Protein AF-A0A947ARX6-F1 (afdb_monomer_lite)

Secondary structure (DSSP, 8-state):
-HHHHHHHHHHHHHHHHHHHHHS-HHHHHHHHHHHHSTTHHHIIIIIIIIIIIHHHHHHHHTTTT-HHHHHHHHHHHHHHHHHHHHHHHHHHHHS-S-TTSTT--SS------HHHHHHHHHHHHHHHHHHHHHHHHHHHHHHTTS--

Structure (mmCIF, N/CA/C/O backbone):
data_AF-A0A947ARX6-F1
#
_entry.id   AF-A0A947ARX6-F1
#
loop_
_atom_site.group_PDB
_atom_site.id
_atom_site.type_symbol
_atom_site.label_atom_id
_atom_site.label_alt_id
_atom_site.label_comp_id
_atom_site.label_asym_id
_atom_site.label_entity_id
_atom_site.label_seq_id
_atom_site.pdbx_PDB_ins_code
_atom_site.Cartn_x
_atom_site.Cartn_y
_atom_site.Cartn_z
_atom_site.occupancy
_atom_site.B_iso_or_equiv
_atom_site.auth_seq_id
_atom_site.auth_comp_id
_atom_site.auth_asym_id
_atom_site.auth_atom_id
_atom_site.pdbx_PDB_model_num
ATOM 1 N N . VAL A 1 1 ? -16.602 9.794 7.714 1.00 76.62 1 VAL A N 1
ATOM 2 C CA . VAL A 1 1 ? -15.203 10.156 7.361 1.00 76.62 1 VAL A CA 1
ATOM 3 C C . VAL A 1 1 ? -14.520 9.082 6.516 1.00 76.62 1 VAL A C 1
ATOM 5 O O . VAL A 1 1 ? -14.056 9.406 5.435 1.00 76.62 1 VAL A O 1
ATOM 8 N N . MET A 1 2 ? -14.506 7.809 6.935 1.00 79.12 2 MET A N 1
ATOM 9 C CA . MET A 1 2 ? -13.808 6.726 6.213 1.00 79.12 2 MET A CA 1
ATOM 10 C C . MET A 1 2 ? -14.246 6.549 4.746 1.00 79.12 2 MET A C 1
ATOM 12 O O . MET A 1 2 ? -13.402 6.553 3.858 1.00 79.12 2 MET A O 1
ATOM 16 N N . ALA A 1 3 ? -15.554 6.486 4.473 1.00 79.44 3 ALA A N 1
ATOM 17 C CA . ALA A 1 3 ? -16.063 6.369 3.101 1.00 79.44 3 ALA A CA 1
ATOM 18 C C . ALA A 1 3 ? -15.659 7.559 2.204 1.00 79.44 3 ALA A C 1
ATOM 20 O O . ALA A 1 3 ? -15.324 7.372 1.039 1.00 79.44 3 ALA A O 1
ATOM 21 N N . LEU A 1 4 ? -15.620 8.774 2.768 1.00 85.31 4 LEU A N 1
ATOM 22 C CA . LEU A 1 4 ? -15.154 9.975 2.067 1.00 85.31 4 LEU A CA 1
ATOM 23 C C . LEU A 1 4 ? -13.664 9.861 1.710 1.00 85.31 4 LEU A C 1
ATOM 25 O O . LEU A 1 4 ? -13.280 10.176 0.592 1.00 85.31 4 LEU A O 1
ATOM 29 N N . MET A 1 5 ? -12.831 9.384 2.640 1.00 87.12 5 MET A N 1
ATOM 30 C CA . MET A 1 5 ? -11.401 9.172 2.388 1.00 87.12 5 MET A CA 1
ATOM 31 C C . MET A 1 5 ? -11.170 8.133 1.291 1.00 87.12 5 MET A C 1
ATOM 33 O O . MET A 1 5 ? -10.393 8.390 0.381 1.00 87.12 5 MET A O 1
ATOM 37 N N . ILE A 1 6 ? -11.887 7.005 1.321 1.00 84.69 6 ILE A N 1
ATOM 38 C CA . ILE A 1 6 ? -11.806 5.975 0.270 1.00 84.69 6 ILE A CA 1
ATOM 39 C C . ILE A 1 6 ? -12.194 6.565 -1.091 1.00 84.69 6 ILE A C 1
ATOM 41 O O . ILE A 1 6 ? -11.504 6.339 -2.082 1.00 84.69 6 ILE A O 1
ATOM 45 N N . PHE A 1 7 ? -13.253 7.374 -1.135 1.00 86.00 7 PHE A N 1
ATOM 46 C CA . PHE A 1 7 ? -13.675 8.056 -2.356 1.00 86.00 7 PHE A CA 1
ATOM 47 C C . PHE A 1 7 ? -12.611 9.032 -2.885 1.00 86.00 7 PHE A C 1
ATOM 49 O O . PHE A 1 7 ? -12.274 8.993 -4.068 1.00 86.00 7 PHE A O 1
ATOM 56 N N . LEU A 1 8 ? -12.025 9.862 -2.014 1.00 87.12 8 LEU A N 1
ATOM 57 C CA . LEU A 1 8 ? -10.944 10.779 -2.392 1.00 87.12 8 LEU A CA 1
ATOM 58 C C . LEU A 1 8 ? -9.692 10.036 -2.869 1.00 87.12 8 LEU A C 1
ATOM 60 O O . LEU A 1 8 ? -9.081 10.455 -3.849 1.00 87.12 8 LEU A O 1
ATOM 64 N N . ILE A 1 9 ? -9.330 8.925 -2.221 1.00 86.50 9 ILE A N 1
ATOM 65 C CA . ILE A 1 9 ? -8.228 8.062 -2.664 1.00 86.50 9 ILE A CA 1
ATOM 66 C C . ILE A 1 9 ? -8.534 7.505 -4.057 1.00 86.50 9 ILE A C 1
ATOM 68 O O . ILE A 1 9 ? -7.662 7.536 -4.916 1.00 86.50 9 ILE A O 1
ATOM 72 N N . GLY A 1 10 ? -9.769 7.069 -4.321 1.00 85.38 10 GLY A N 1
ATOM 73 C CA . GLY A 1 10 ? -10.189 6.622 -5.652 1.00 85.38 10 GLY A CA 1
ATOM 74 C C . GLY A 1 10 ? -9.981 7.693 -6.728 1.00 85.38 10 GLY A C 1
ATOM 75 O O . GLY A 1 10 ? -9.391 7.411 -7.773 1.00 85.38 10 GLY A O 1
ATOM 76 N N . ILE A 1 11 ? -10.384 8.938 -6.452 1.00 87.94 11 ILE A N 1
ATOM 77 C CA . ILE A 1 11 ? -10.147 10.076 -7.356 1.00 87.94 11 ILE A CA 1
ATOM 78 C C . ILE A 1 11 ? -8.647 10.322 -7.545 1.00 87.94 11 ILE A C 1
ATOM 80 O O . ILE A 1 11 ? -8.192 10.472 -8.678 1.00 87.94 11 ILE A O 1
ATOM 84 N N . ALA A 1 12 ? -7.868 10.341 -6.462 1.00 86.06 12 ALA A N 1
ATOM 85 C CA . ALA A 1 12 ? -6.426 10.564 -6.518 1.00 86.06 12 ALA A CA 1
ATOM 86 C C . ALA A 1 12 ? -5.704 9.474 -7.327 1.00 86.06 12 ALA A C 1
ATOM 88 O O . ALA A 1 12 ? -4.827 9.788 -8.133 1.00 86.06 12 ALA A O 1
ATOM 89 N N . THR A 1 13 ? -6.103 8.208 -7.175 1.00 84.62 13 THR A N 1
ATOM 90 C CA . THR A 1 13 ? -5.595 7.091 -7.979 1.00 84.62 13 THR A CA 1
ATOM 91 C C . THR A 1 13 ? -5.947 7.283 -9.451 1.00 84.62 13 THR A C 1
ATOM 93 O O . THR A 1 13 ? -5.067 7.170 -10.299 1.00 84.62 13 THR A O 1
ATOM 96 N N . GLY A 1 14 ? -7.186 7.666 -9.772 1.00 83.75 14 GLY A N 1
ATOM 97 C CA . GLY A 1 14 ? -7.571 8.009 -11.145 1.00 83.75 14 GLY A CA 1
ATOM 98 C C . GLY A 1 14 ? -6.711 9.137 -11.727 1.00 83.75 14 GLY A C 1
ATOM 99 O O . GLY A 1 14 ? -6.167 9.007 -12.824 1.00 83.75 14 GLY A O 1
ATOM 100 N N . TRP A 1 15 ? -6.501 10.209 -10.960 1.00 84.69 15 TRP A N 1
ATOM 101 C CA . TRP A 1 15 ? -5.679 11.351 -11.366 1.00 84.69 15 TRP A CA 1
ATOM 102 C C . TRP A 1 15 ? -4.206 10.979 -11.577 1.00 84.69 15 TRP A C 1
ATOM 104 O O . TRP A 1 15 ? -3.570 11.455 -12.517 1.00 84.69 15 TRP A O 1
ATOM 114 N N . LYS A 1 16 ? -3.657 10.093 -10.737 1.00 82.62 16 LYS A N 1
ATOM 115 C CA . LYS A 1 16 ? -2.304 9.535 -10.887 1.00 82.62 16 LYS A CA 1
ATOM 116 C C . LYS A 1 16 ? -2.148 8.825 -12.232 1.00 82.62 16 LYS A C 1
ATOM 118 O O . LYS A 1 16 ? -1.153 9.055 -12.912 1.00 82.62 16 LYS A O 1
ATOM 123 N N . PHE A 1 17 ? -3.118 8.004 -12.637 1.00 81.00 17 PHE A N 1
ATOM 124 C CA . PHE A 1 17 ? -3.057 7.308 -13.926 1.00 81.00 17 PHE A CA 1
ATOM 125 C C . PHE A 1 17 ? -3.258 8.246 -15.113 1.00 81.00 17 PHE A C 1
ATOM 127 O O . PHE A 1 17 ? -2.523 8.121 -16.087 1.00 81.00 17 PHE A O 1
ATOM 134 N N . LEU A 1 18 ? -4.165 9.227 -15.023 1.00 81.94 18 LEU A N 1
ATOM 135 C CA . LEU A 1 18 ? -4.313 10.252 -16.064 1.00 81.94 18 LEU A CA 1
ATOM 136 C C . LEU A 1 18 ? -2.992 10.992 -16.313 1.00 81.94 18 LEU A C 1
ATOM 138 O O . LEU A 1 18 ? -2.537 11.066 -17.452 1.00 81.94 18 LEU A O 1
ATOM 142 N N . ASN A 1 19 ? -2.340 11.472 -15.250 1.00 82.00 19 ASN A N 1
ATOM 143 C CA . ASN A 1 19 ? -1.018 12.094 -15.373 1.00 82.00 19 ASN A CA 1
ATOM 144 C C . ASN A 1 19 ? 0.038 11.106 -15.870 1.00 82.00 19 ASN A C 1
ATOM 146 O O . ASN A 1 19 ? 0.942 11.502 -16.595 1.00 82.00 19 ASN A O 1
ATOM 150 N N . GLY A 1 20 ? -0.074 9.828 -15.507 1.00 77.12 20 GLY A N 1
ATOM 151 C CA . GLY A 1 20 ? 0.848 8.804 -15.974 1.00 77.12 20 GLY A CA 1
ATOM 152 C C . GLY A 1 20 ? 0.801 8.603 -17.487 1.00 77.12 20 GLY A C 1
ATOM 153 O O . GLY A 1 20 ? 1.847 8.488 -18.113 1.00 77.12 20 GLY A O 1
ATOM 154 N N . PHE A 1 21 ? -0.390 8.632 -18.087 1.00 76.75 21 PHE A N 1
ATOM 155 C CA . PHE A 1 21 ? -0.560 8.483 -19.536 1.00 76.75 21 PHE A CA 1
ATOM 156 C C . PHE A 1 21 ? -0.226 9.745 -20.341 1.00 76.75 21 PHE A C 1
ATOM 158 O O . PHE A 1 21 ? 0.137 9.624 -21.506 1.00 76.75 21 PHE A O 1
ATOM 165 N N . VAL A 1 22 ? -0.353 10.933 -19.743 1.00 79.25 22 VAL A N 1
ATOM 166 C CA . VAL A 1 22 ? -0.055 12.228 -20.392 1.00 79.25 22 VAL A CA 1
ATOM 167 C C . VAL A 1 22 ? 1.385 12.702 -20.119 1.00 79.25 22 VAL A C 1
ATOM 169 O O . VAL A 1 22 ? 1.870 13.619 -20.776 1.00 79.25 22 VAL A O 1
ATOM 172 N N . GLY A 1 23 ? 2.068 12.096 -19.145 1.00 74.25 23 GLY A N 1
ATOM 173 C CA . GLY A 1 23 ? 3.433 12.431 -18.740 1.00 74.25 23 GLY A CA 1
ATOM 174 C C . GLY A 1 23 ? 4.514 11.960 -19.719 1.00 74.25 23 GLY A C 1
ATOM 175 O O . GLY A 1 23 ? 4.267 11.728 -20.898 1.00 74.25 23 GLY A O 1
ATOM 176 N N . SER A 1 24 ? 5.749 11.825 -19.228 1.00 75.50 24 SER A N 1
ATOM 177 C CA . SER A 1 24 ? 6.866 11.344 -20.051 1.00 75.50 24 SER A CA 1
ATOM 178 C C . SER A 1 24 ? 6.699 9.874 -20.449 1.00 75.50 24 SER A C 1
ATOM 180 O O . SER A 1 24 ? 6.010 9.110 -19.767 1.00 75.50 24 SER A O 1
ATOM 182 N N . GLU A 1 25 ? 7.380 9.454 -21.520 1.00 72.75 25 GLU A N 1
ATOM 183 C CA . GLU A 1 25 ? 7.299 8.078 -22.030 1.00 72.75 25 GLU A CA 1
ATOM 184 C C . GLU A 1 25 ? 7.591 7.036 -20.944 1.00 72.75 25 GLU A C 1
ATOM 186 O O . GLU A 1 25 ? 6.825 6.087 -20.788 1.00 72.75 25 GLU A O 1
ATOM 191 N N . ALA A 1 26 ? 8.595 7.280 -20.095 1.00 70.25 26 ALA A N 1
ATOM 192 C CA . ALA A 1 26 ? 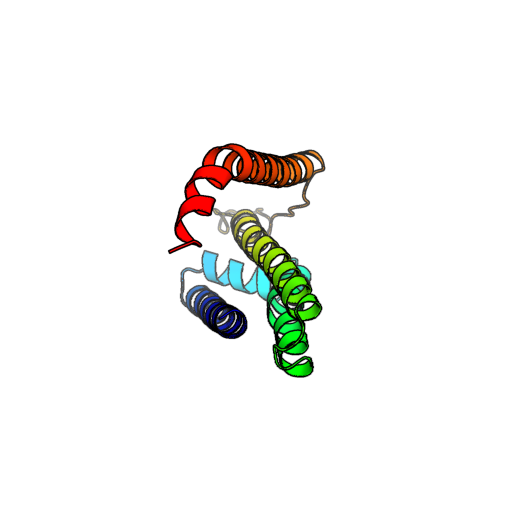8.910 6.427 -18.951 1.00 70.25 26 ALA A CA 1
ATOM 193 C C . ALA A 1 26 ? 7.729 6.270 -17.971 1.00 70.25 26 ALA A C 1
ATOM 195 O O . ALA A 1 26 ? 7.438 5.166 -17.516 1.00 70.25 26 ALA A O 1
ATOM 196 N N . VAL A 1 27 ? 7.004 7.347 -17.661 1.00 70.81 27 VAL A N 1
ATOM 197 C CA . VAL A 1 27 ? 5.853 7.285 -16.744 1.00 70.81 27 VAL A CA 1
ATOM 198 C C . VAL A 1 27 ? 4.653 6.612 -17.423 1.00 70.81 27 VAL A C 1
ATOM 200 O O . VAL A 1 27 ? 3.928 5.846 -16.782 1.00 70.81 27 VAL A O 1
ATOM 203 N N . SER A 1 28 ? 4.484 6.813 -18.730 1.00 72.81 28 SER A N 1
ATOM 204 C CA . SER A 1 28 ? 3.435 6.152 -19.511 1.00 72.81 28 SER A CA 1
ATOM 205 C C . SER A 1 28 ? 3.658 4.637 -19.613 1.00 72.81 28 SER A C 1
ATOM 207 O O . SER A 1 28 ? 2.714 3.856 -19.461 1.00 72.81 28 SER A O 1
ATOM 209 N N . SER A 1 29 ? 4.913 4.205 -19.754 1.00 72.31 29 SER A N 1
ATOM 210 C CA . SER A 1 29 ? 5.315 2.798 -19.727 1.00 72.31 29 SER A CA 1
ATOM 211 C C . SER A 1 29 ? 5.108 2.184 -18.340 1.00 72.31 29 SER A C 1
ATOM 213 O O . SER A 1 29 ? 4.622 1.058 -18.245 1.00 72.31 29 SER A O 1
ATOM 215 N N . ALA A 1 30 ? 5.342 2.941 -17.259 1.00 73.44 30 ALA A N 1
ATOM 216 C CA . ALA A 1 30 ? 5.025 2.521 -15.887 1.00 73.44 30 ALA A CA 1
ATOM 217 C C . ALA A 1 30 ? 3.524 2.289 -15.681 1.00 73.44 30 ALA A C 1
ATOM 219 O O . ALA A 1 30 ? 3.108 1.287 -15.094 1.00 73.44 30 ALA A O 1
ATOM 220 N N . ALA A 1 31 ? 2.696 3.200 -16.194 1.00 72.88 31 ALA A N 1
ATOM 221 C CA . ALA A 1 31 ? 1.245 3.079 -16.131 1.00 72.88 31 ALA A CA 1
ATOM 222 C C . ALA A 1 31 ? 0.742 1.862 -16.929 1.00 72.88 31 ALA A C 1
ATOM 224 O O . ALA A 1 31 ? -0.139 1.137 -16.462 1.00 72.88 31 ALA A O 1
ATOM 225 N N . ARG A 1 32 ? 1.330 1.581 -18.099 1.00 73.75 32 ARG A N 1
ATOM 226 C CA . ARG A 1 32 ? 1.017 0.389 -18.910 1.00 73.75 32 ARG A CA 1
ATOM 227 C C . ARG A 1 32 ? 1.454 -0.910 -18.230 1.00 73.75 32 ARG A C 1
ATOM 229 O O . ARG A 1 32 ? 0.672 -1.858 -18.198 1.00 73.75 32 ARG A O 1
ATOM 236 N N . LEU A 1 33 ? 2.631 -0.932 -17.606 1.00 74.12 33 LEU A N 1
ATOM 237 C CA . LEU A 1 33 ? 3.129 -2.055 -16.799 1.00 74.12 33 LEU A CA 1
ATOM 238 C C . LEU A 1 33 ? 2.175 -2.427 -15.654 1.00 74.12 33 LEU A C 1
ATOM 240 O O . LEU A 1 33 ? 1.929 -3.606 -15.402 1.00 74.12 33 LEU A O 1
ATOM 244 N N . LEU A 1 34 ? 1.622 -1.419 -14.979 1.00 75.12 34 LEU A N 1
ATOM 245 C CA . LEU A 1 34 ? 0.692 -1.598 -13.863 1.00 75.12 34 LEU A CA 1
ATOM 246 C C . LEU A 1 34 ? -0.722 -1.975 -14.301 1.00 75.12 34 LEU A C 1
ATOM 248 O O . LEU A 1 34 ? -1.412 -2.670 -13.571 1.00 75.12 34 LEU A O 1
ATOM 252 N N . THR A 1 35 ? -1.177 -1.522 -15.467 1.00 72.50 35 THR A N 1
ATOM 253 C CA . THR A 1 35 ? -2.555 -1.774 -15.924 1.00 72.50 35 THR A CA 1
ATOM 254 C C . THR A 1 35 ? -2.687 -3.048 -16.751 1.00 72.50 35 THR A C 1
ATOM 256 O O . THR A 1 35 ? -3.696 -3.739 -16.625 1.00 72.50 35 THR A O 1
ATOM 259 N N . SER A 1 36 ? -1.678 -3.367 -17.568 1.00 72.38 36 SER A N 1
ATOM 260 C CA . SER A 1 36 ? -1.702 -4.473 -18.543 1.00 72.38 36 SER A CA 1
ATOM 261 C C . SER A 1 36 ? -0.416 -5.314 -18.572 1.00 72.38 36 SER A C 1
ATOM 263 O O . SER A 1 36 ? -0.329 -6.259 -19.349 1.00 72.38 36 SER A O 1
ATOM 265 N N . GLY A 1 37 ? 0.591 -4.978 -17.762 1.00 71.12 37 GLY A N 1
ATOM 266 C CA . GLY A 1 37 ? 1.867 -5.694 -17.706 1.00 71.12 37 GLY A CA 1
ATOM 267 C C . GLY A 1 37 ? 1.939 -6.758 -16.600 1.00 71.12 37 GLY A C 1
ATOM 268 O O . GLY A 1 37 ? 0.915 -7.149 -16.034 1.00 71.12 37 GLY A O 1
ATOM 269 N N . PRO A 1 38 ? 3.151 -7.214 -16.234 1.00 74.19 38 PRO A N 1
ATOM 270 C CA . PRO A 1 38 ? 3.370 -8.270 -15.239 1.00 74.19 38 PRO A CA 1
ATOM 271 C C . PRO A 1 38 ? 2.886 -7.919 -13.824 1.00 74.19 38 PRO A C 1
ATOM 273 O O . PRO A 1 38 ? 2.617 -8.810 -13.024 1.00 74.19 38 PRO A O 1
ATOM 276 N N . LEU A 1 39 ? 2.744 -6.625 -13.511 1.00 74.31 39 LEU A N 1
ATOM 277 C CA . LEU A 1 39 ? 2.223 -6.138 -12.228 1.00 74.31 39 LEU A CA 1
ATOM 278 C C . LEU A 1 39 ? 0.698 -5.930 -12.224 1.00 74.31 39 LEU A C 1
ATOM 280 O O . LEU A 1 39 ? 0.139 -5.548 -11.195 1.00 74.31 39 LEU A O 1
ATOM 284 N N . SER A 1 40 ? 0.012 -6.201 -13.338 1.00 77.94 40 SER A N 1
ATOM 285 C CA . SER A 1 40 ? -1.429 -5.954 -13.484 1.00 77.94 40 SER A CA 1
ATOM 286 C C . SER A 1 40 ? -2.282 -6.722 -12.482 1.00 77.94 40 SER A C 1
ATOM 288 O O . SER A 1 40 ? -3.174 -6.137 -11.870 1.00 77.94 40 SER A O 1
ATOM 290 N N . THR A 1 41 ? -1.975 -7.995 -12.224 1.00 79.19 41 THR A N 1
ATOM 291 C CA . THR A 1 41 ? -2.684 -8.784 -11.206 1.00 79.19 41 THR A CA 1
ATOM 292 C C . THR A 1 41 ? -2.581 -8.129 -9.832 1.00 79.19 41 THR A C 1
ATOM 294 O O . THR A 1 41 ? -3.581 -8.036 -9.122 1.00 79.19 41 THR A O 1
ATOM 297 N N . ASN A 1 42 ? -1.403 -7.607 -9.470 1.00 81.06 42 ASN A N 1
ATOM 298 C CA . ASN A 1 42 ? -1.224 -6.958 -8.176 1.00 81.06 42 ASN A CA 1
ATOM 299 C C . ASN A 1 42 ? -2.014 -5.651 -8.074 1.00 81.06 42 ASN A C 1
ATOM 301 O O . ASN A 1 42 ? -2.635 -5.373 -7.048 1.00 81.06 42 ASN A O 1
ATOM 305 N N . PHE A 1 43 ? -2.018 -4.866 -9.148 1.00 81.31 43 PHE A N 1
ATOM 306 C CA . PHE A 1 43 ? -2.771 -3.623 -9.224 1.00 81.31 43 PHE A CA 1
ATOM 307 C C . PHE A 1 43 ? -4.288 -3.859 -9.135 1.00 81.31 43 PHE A C 1
ATOM 309 O O . PHE A 1 43 ? -4.964 -3.302 -8.269 1.00 81.31 43 PHE A O 1
ATOM 316 N N . TRP A 1 44 ? -4.838 -4.730 -9.979 1.00 84.44 44 TRP A N 1
ATOM 317 C CA . TRP A 1 44 ? -6.279 -4.970 -10.022 1.00 84.44 44 TRP A CA 1
ATOM 318 C C . TRP A 1 44 ? -6.799 -5.670 -8.766 1.00 84.44 44 TRP A C 1
ATOM 320 O O . TRP A 1 44 ? -7.842 -5.282 -8.242 1.00 84.44 44 TRP A O 1
ATOM 330 N N . VAL A 1 45 ? -6.081 -6.672 -8.253 1.00 84.50 45 VAL A N 1
ATOM 331 C CA . VAL A 1 45 ? -6.556 -7.475 -7.117 1.00 84.50 45 VAL A CA 1
ATOM 332 C C . VAL A 1 45 ? -6.286 -6.781 -5.784 1.00 84.50 45 VAL A C 1
ATOM 334 O O . VAL A 1 45 ? -7.213 -6.620 -4.990 1.00 84.50 45 VAL A O 1
ATOM 337 N N . PHE A 1 46 ? -5.051 -6.347 -5.517 1.00 84.56 46 PHE A N 1
ATOM 338 C CA . PHE A 1 46 ? -4.696 -5.818 -4.196 1.00 84.56 46 PHE A CA 1
ATOM 339 C C . PHE A 1 46 ? -4.984 -4.324 -4.057 1.00 84.56 46 PHE A C 1
ATOM 341 O O . PHE A 1 46 ? -5.559 -3.907 -3.053 1.00 84.56 46 PHE A O 1
ATOM 348 N N . GLU A 1 47 ? -4.622 -3.508 -5.046 1.00 83.50 47 GLU A N 1
ATOM 349 C CA . GLU A 1 47 ? -4.787 -2.054 -4.946 1.00 83.50 47 GLU A CA 1
ATOM 350 C C . GLU A 1 47 ? -6.234 -1.623 -5.226 1.00 83.50 47 GLU A C 1
ATOM 352 O O . GLU A 1 47 ? -6.844 -0.945 -4.397 1.00 83.50 47 GLU A O 1
ATOM 357 N N . ILE A 1 48 ? -6.818 -2.062 -6.345 1.00 85.75 48 ILE A N 1
ATOM 358 C CA . ILE A 1 48 ? -8.201 -1.719 -6.703 1.00 85.75 48 ILE A CA 1
ATOM 359 C C . ILE A 1 48 ? -9.205 -2.617 -5.978 1.00 85.75 48 ILE A C 1
ATOM 361 O O . ILE A 1 48 ? -10.137 -2.109 -5.357 1.00 85.75 48 ILE A O 1
ATOM 365 N N . GLY A 1 49 ? -9.023 -3.937 -6.016 1.00 88.62 49 GLY A N 1
ATOM 366 C CA . GLY A 1 49 ? -9.938 -4.898 -5.403 1.00 88.62 49 GLY A CA 1
ATOM 367 C C . GLY A 1 49 ? -9.989 -4.765 -3.882 1.00 88.62 49 GLY A C 1
ATOM 368 O O . GLY A 1 49 ? -11.008 -4.358 -3.330 1.00 88.62 49 GLY A O 1
ATOM 369 N N . ILE A 1 50 ? -8.891 -5.091 -3.201 1.00 87.00 50 ILE A N 1
ATOM 370 C CA . ILE A 1 50 ? -8.817 -5.114 -1.730 1.00 87.00 50 ILE A CA 1
ATOM 371 C C . ILE A 1 50 ? -8.713 -3.702 -1.139 1.00 87.00 50 ILE A C 1
ATOM 373 O O . ILE A 1 50 ? -9.316 -3.437 -0.105 1.00 87.00 50 ILE A O 1
ATOM 377 N N . GLY A 1 51 ? -7.989 -2.787 -1.784 1.00 85.31 51 GLY A N 1
ATOM 378 C CA . GLY A 1 51 ? -7.759 -1.440 -1.255 1.00 85.31 51 GLY A CA 1
ATOM 379 C C . GLY A 1 51 ? -8.915 -0.458 -1.414 1.00 85.31 51 GLY A C 1
ATOM 380 O O . GLY A 1 51 ? -9.030 0.467 -0.610 1.00 85.31 51 GLY A O 1
ATOM 381 N N . LEU A 1 52 ? -9.761 -0.633 -2.434 1.00 85.00 52 LEU A N 1
ATOM 382 C CA . LEU A 1 52 ? -10.813 0.329 -2.777 1.00 85.00 52 LEU A CA 1
ATOM 383 C C . LEU A 1 52 ? -12.190 -0.327 -2.907 1.00 85.00 52 LEU A C 1
ATOM 385 O O . LEU A 1 52 ? -13.118 0.070 -2.205 1.00 85.00 52 LEU A O 1
ATOM 389 N N . ALA A 1 53 ? -12.339 -1.328 -3.775 1.00 89.00 53 ALA A N 1
ATOM 390 C CA . ALA A 1 53 ? -13.641 -1.888 -4.124 1.00 89.00 53 ALA A CA 1
ATOM 391 C C . ALA A 1 53 ? -14.279 -2.668 -2.964 1.00 89.00 53 ALA A C 1
ATOM 393 O O . ALA A 1 53 ? -15.401 -2.365 -2.565 1.00 89.00 53 ALA A O 1
ATOM 394 N N . LEU A 1 54 ? -13.564 -3.632 -2.380 1.00 87.62 54 LEU A N 1
ATOM 395 C CA . LEU A 1 54 ? -14.036 -4.436 -1.248 1.00 87.62 54 LEU A CA 1
ATOM 396 C C . LEU A 1 54 ? -14.426 -3.602 -0.018 1.00 87.62 54 LEU A C 1
ATOM 398 O O . LEU A 1 54 ? -15.550 -3.771 0.458 1.00 87.62 54 LEU A O 1
ATOM 402 N N . PRO A 1 55 ? -13.575 -2.698 0.504 1.00 86.12 55 PRO A N 1
ATOM 403 C CA . PRO A 1 55 ? -13.939 -1.893 1.662 1.00 86.12 55 PRO A CA 1
ATOM 404 C C . PRO A 1 55 ? -15.127 -0.982 1.349 1.00 86.12 55 PRO A C 1
ATOM 406 O O . PRO A 1 55 ? -16.013 -0.847 2.186 1.00 86.12 55 PRO A O 1
ATOM 409 N N . LEU A 1 56 ? -15.231 -0.434 0.134 1.00 86.50 56 LEU A N 1
ATOM 410 C CA . LEU A 1 56 ? -16.397 0.357 -0.263 1.00 86.50 56 LEU A CA 1
ATOM 411 C C . LEU A 1 56 ? -17.684 -0.486 -0.289 1.00 86.50 56 LEU A C 1
ATOM 413 O O . LEU A 1 56 ? -18.704 -0.048 0.238 1.00 86.50 56 LEU A O 1
ATOM 417 N N . VAL A 1 57 ? -17.635 -1.712 -0.817 1.00 88.19 57 VAL A N 1
ATOM 418 C CA . VAL A 1 57 ? -18.775 -2.647 -0.813 1.00 88.19 57 VAL A CA 1
ATOM 419 C C . VAL A 1 57 ? -19.189 -3.018 0.613 1.00 88.19 57 VAL A C 1
ATOM 421 O O . VAL A 1 57 ? -20.375 -2.954 0.936 1.00 88.19 57 VAL A O 1
ATOM 424 N N . ILE A 1 58 ? -18.235 -3.346 1.488 1.00 87.00 58 ILE A N 1
ATOM 425 C CA . ILE A 1 58 ? -18.506 -3.671 2.898 1.00 87.00 58 ILE A CA 1
ATOM 426 C C . ILE A 1 58 ? -19.190 -2.493 3.594 1.00 87.00 58 ILE A C 1
ATOM 428 O O . ILE A 1 58 ? -20.195 -2.681 4.282 1.00 87.00 58 ILE A O 1
ATOM 432 N N . LEU A 1 59 ? -18.688 -1.276 3.386 1.00 85.81 59 LEU A N 1
ATOM 433 C CA . LEU A 1 59 ? -19.247 -0.064 3.982 1.00 85.81 59 LEU A CA 1
ATOM 434 C C . LEU A 1 59 ? -20.653 0.260 3.457 1.00 85.81 59 LEU A C 1
ATOM 436 O O . LEU A 1 59 ? -21.498 0.701 4.236 1.00 85.81 59 LEU A O 1
ATOM 440 N N . LEU A 1 60 ? -20.922 0.011 2.172 1.00 86.12 60 LEU A N 1
ATOM 441 C CA . LEU A 1 60 ? -22.249 0.188 1.577 1.00 86.12 60 LEU A CA 1
ATOM 442 C C . LEU A 1 60 ? -23.264 -0.826 2.121 1.00 86.12 60 LEU A C 1
ATOM 444 O O . LEU A 1 60 ? -24.366 -0.434 2.499 1.00 86.12 60 LEU A O 1
ATOM 448 N N . ILE A 1 61 ? -22.894 -2.108 2.210 1.00 87.56 61 ILE A N 1
ATOM 449 C CA . ILE A 1 61 ? -23.784 -3.175 2.702 1.00 87.56 61 ILE A CA 1
ATOM 450 C C . ILE A 1 61 ? -24.114 -2.973 4.183 1.00 87.56 61 ILE A C 1
ATOM 452 O O . ILE A 1 61 ? -25.261 -3.120 4.596 1.00 87.56 61 ILE A O 1
ATOM 456 N N . THR A 1 62 ? -23.116 -2.613 4.987 1.00 84.19 62 THR A N 1
ATOM 457 C CA . THR A 1 62 ? -23.272 -2.461 6.443 1.00 84.19 62 THR A CA 1
ATOM 458 C C . THR A 1 62 ? -23.776 -1.083 6.866 1.00 84.19 62 THR A C 1
ATOM 460 O O . THR A 1 62 ? -23.905 -0.823 8.062 1.00 84.19 62 THR A O 1
ATOM 463 N N . ARG A 1 63 ? -24.054 -0.197 5.896 1.00 79.88 63 ARG A N 1
ATOM 464 C CA . ARG A 1 63 ? -24.575 1.168 6.091 1.00 79.88 63 ARG A CA 1
ATOM 465 C C . ARG A 1 63 ? -23.783 2.006 7.102 1.00 79.88 63 ARG A C 1
ATOM 467 O O . ARG A 1 63 ? -24.322 2.951 7.663 1.00 79.88 63 ARG A O 1
ATOM 474 N N . LEU A 1 64 ? -22.496 1.700 7.293 1.00 76.19 64 LEU A N 1
ATOM 475 C CA . LEU A 1 64 ? -21.601 2.358 8.258 1.00 76.19 64 LEU A CA 1
ATOM 476 C C . LEU A 1 64 ? -22.000 2.188 9.738 1.00 76.19 64 LEU A C 1
ATOM 478 O O . LEU A 1 64 ? -21.484 2.917 10.582 1.00 76.19 64 LEU A O 1
ATOM 482 N N . GLU A 1 65 ? -22.883 1.244 10.071 1.00 75.38 65 GLU A N 1
ATOM 483 C CA . GLU A 1 65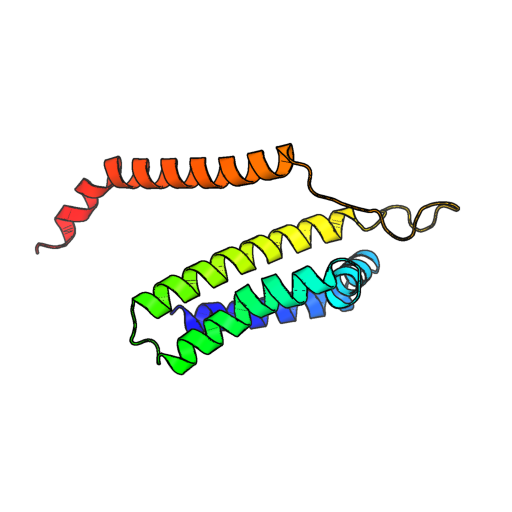 ? -23.396 1.083 11.443 1.00 75.38 65 GLU A CA 1
ATOM 484 C C . GLU A 1 65 ? -22.580 0.077 12.273 1.00 75.38 65 GLU A C 1
ATOM 486 O O . GLU A 1 65 ?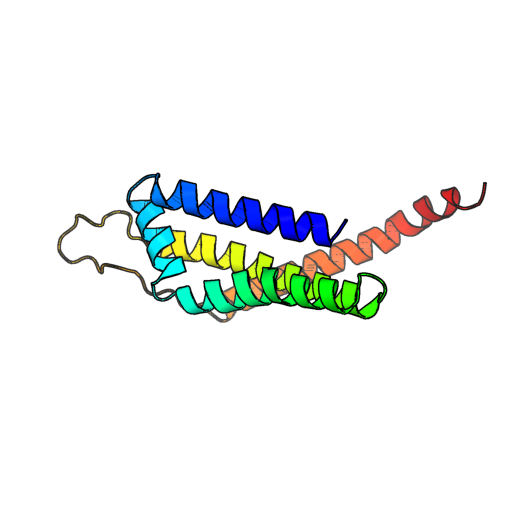 -22.561 0.148 13.500 1.00 75.38 65 GLU A O 1
ATOM 491 N N . SER A 1 66 ? -21.863 -0.851 11.626 1.00 83.88 66 SER A N 1
ATOM 492 C CA . SER A 1 66 ? -21.109 -1.903 12.319 1.00 83.88 66 SER A CA 1
ATOM 493 C C . SER A 1 66 ? -19.640 -1.536 12.539 1.00 83.88 66 SER A C 1
ATOM 495 O O . SER A 1 66 ? -18.868 -1.379 11.592 1.00 83.88 66 SER A O 1
ATOM 497 N N . ILE A 1 67 ? -19.221 -1.502 13.808 1.00 84.31 67 ILE A N 1
ATOM 498 C CA . ILE A 1 67 ? -17.825 -1.266 14.214 1.00 84.31 67 ILE A CA 1
ATOM 499 C C . ILE A 1 67 ? -16.870 -2.342 13.682 1.00 84.31 67 ILE A C 1
ATOM 501 O O . ILE A 1 67 ? -15.756 -2.027 13.266 1.00 84.31 67 ILE A O 1
ATOM 505 N N . GLN A 1 68 ? -17.312 -3.603 13.634 1.00 86.69 68 GLN A N 1
ATOM 506 C CA . GLN A 1 68 ? -16.493 -4.702 13.118 1.00 86.69 68 GLN A CA 1
ATOM 507 C C . GLN A 1 68 ? -16.263 -4.559 11.610 1.00 86.69 68 GLN A C 1
ATOM 509 O O . GLN A 1 68 ? -15.150 -4.766 11.135 1.00 86.69 68 GLN A O 1
ATOM 514 N N . ALA A 1 69 ? -17.296 -4.141 10.872 1.00 83.69 69 ALA A N 1
ATOM 515 C CA . ALA A 1 69 ? -17.201 -3.883 9.439 1.00 83.69 69 ALA A CA 1
ATOM 516 C C . ALA A 1 69 ? -16.333 -2.657 9.123 1.00 83.69 69 ALA A C 1
ATOM 518 O O . ALA A 1 69 ? -15.577 -2.660 8.156 1.00 83.69 69 ALA A O 1
ATOM 519 N N . LEU A 1 70 ? -16.405 -1.617 9.958 1.00 86.38 70 LEU A N 1
ATOM 520 C CA . LEU A 1 70 ? -15.547 -0.439 9.842 1.00 86.38 70 LEU A CA 1
ATOM 521 C C . LEU A 1 70 ? -14.074 -0.790 10.093 1.00 86.38 70 LEU A C 1
ATOM 523 O O . LEU A 1 70 ? -13.204 -0.352 9.344 1.00 86.38 70 LEU A O 1
ATOM 527 N N . SER A 1 71 ? -13.789 -1.599 11.117 1.00 87.81 71 SER A N 1
ATOM 528 C CA . SER A 1 71 ? -12.427 -2.042 11.435 1.00 87.81 71 SER A CA 1
ATOM 529 C C . SER A 1 71 ? -11.839 -2.934 10.336 1.00 87.81 71 SER A C 1
ATOM 531 O O . SER A 1 71 ? -10.707 -2.704 9.905 1.00 87.81 71 SER A O 1
ATOM 533 N N . SER A 1 72 ? -12.611 -3.895 9.818 1.00 88.06 72 SER A N 1
ATOM 534 C CA . SER A 1 72 ? -12.155 -4.751 8.719 1.00 88.06 72 SER A CA 1
ATOM 535 C C . SER A 1 72 ? -11.938 -3.956 7.430 1.00 88.06 72 SER A C 1
ATOM 537 O O . SER A 1 72 ? -10.896 -4.111 6.797 1.00 88.06 72 SER A O 1
ATOM 539 N N . ALA A 1 73 ? -12.846 -3.037 7.082 1.00 88.00 73 ALA A N 1
ATOM 540 C CA . ALA A 1 73 ? -12.678 -2.151 5.933 1.00 88.00 73 ALA A CA 1
ATOM 541 C C . ALA A 1 73 ? -11.418 -1.280 6.064 1.00 88.00 73 ALA A C 1
ATOM 543 O O . ALA A 1 73 ? -10.658 -1.160 5.105 1.00 88.00 73 ALA A O 1
ATOM 544 N N . ALA A 1 74 ? -11.144 -0.722 7.248 1.00 87.56 74 ALA A N 1
ATOM 545 C CA . ALA A 1 74 ? -9.928 0.052 7.493 1.00 87.56 74 ALA A CA 1
ATOM 546 C C . ALA A 1 74 ? -8.653 -0.787 7.301 1.00 87.56 74 ALA A C 1
ATOM 548 O O . ALA A 1 74 ? -7.700 -0.322 6.674 1.00 87.56 74 ALA A O 1
ATOM 549 N N . LEU A 1 75 ? -8.647 -2.035 7.781 1.00 89.81 75 LEU A N 1
ATOM 550 C CA . LEU A 1 75 ? -7.522 -2.950 7.594 1.00 89.81 75 LEU A CA 1
ATOM 551 C C . LEU A 1 75 ? -7.295 -3.271 6.108 1.00 89.81 75 LEU A C 1
ATOM 553 O O . LEU A 1 75 ? -6.159 -3.254 5.638 1.00 89.81 75 LEU A O 1
ATOM 557 N N . MET A 1 76 ? -8.368 -3.507 5.351 1.00 89.12 76 MET A N 1
ATOM 558 C CA . MET A 1 76 ? -8.291 -3.770 3.909 1.00 89.12 76 MET A CA 1
ATOM 559 C C . MET A 1 76 ? -7.735 -2.569 3.139 1.00 89.12 76 MET A C 1
ATOM 561 O O . MET A 1 76 ? -6.860 -2.736 2.287 1.00 89.12 76 MET A O 1
ATOM 565 N N . VAL A 1 77 ? -8.167 -1.353 3.491 1.00 89.69 77 VAL A N 1
ATOM 566 C CA . VAL A 1 77 ? -7.620 -0.113 2.922 1.00 89.69 77 VAL A CA 1
ATOM 567 C C . VAL A 1 77 ? -6.129 0.018 3.233 1.00 89.69 77 VAL A C 1
ATOM 569 O O . VAL A 1 77 ? -5.357 0.325 2.326 1.00 89.69 77 VAL A O 1
ATOM 572 N N . LEU A 1 78 ? -5.694 -0.251 4.471 1.00 89.88 78 LEU A N 1
ATOM 573 C CA . LEU A 1 78 ? -4.273 -0.212 4.842 1.00 89.88 78 LEU A CA 1
ATOM 574 C C . LEU A 1 78 ? -3.432 -1.170 3.990 1.00 89.88 78 LEU A C 1
ATOM 576 O O . LEU A 1 78 ? -2.399 -0.767 3.454 1.00 89.88 78 LEU A O 1
ATOM 580 N N . VAL A 1 79 ? -3.895 -2.410 3.814 1.00 89.69 79 VAL A N 1
ATOM 581 C CA . VAL A 1 79 ? -3.214 -3.403 2.971 1.00 89.69 79 VAL A CA 1
ATOM 582 C C . VAL A 1 79 ? -3.157 -2.933 1.515 1.00 89.69 79 VAL A C 1
ATOM 584 O O . VAL A 1 79 ? -2.086 -2.938 0.911 1.00 89.69 79 VAL A O 1
ATOM 587 N N . GLY A 1 80 ? -4.267 -2.461 0.947 1.00 87.69 80 GLY A N 1
ATOM 588 C CA . GLY A 1 80 ? -4.284 -1.978 -0.434 1.00 87.69 80 GLY A CA 1
ATOM 589 C C . GLY A 1 80 ? -3.398 -0.750 -0.666 1.00 87.69 80 GLY A C 1
ATOM 590 O O . GLY A 1 80 ? -2.722 -0.661 -1.691 1.00 87.69 80 GLY A O 1
ATOM 591 N N . GLN A 1 81 ? -3.326 0.171 0.300 1.00 88.75 81 GLN A N 1
ATOM 592 C CA . GLN A 1 81 ? -2.427 1.329 0.227 1.00 88.75 81 GLN A CA 1
ATOM 593 C C . GLN A 1 81 ? -0.952 0.939 0.329 1.00 88.75 81 GLN A C 1
ATOM 595 O O . GLN A 1 81 ? -0.112 1.539 -0.346 1.00 88.75 81 GLN A O 1
ATOM 600 N N . PHE A 1 82 ? -0.631 -0.091 1.110 1.00 88.06 82 PHE A N 1
ATOM 601 C CA . PHE A 1 82 ? 0.710 -0.664 1.124 1.00 88.06 82 PHE A CA 1
ATOM 602 C C . PHE A 1 82 ? 1.098 -1.201 -0.264 1.00 88.06 82 PHE A C 1
ATOM 604 O O . PHE A 1 82 ? 2.140 -0.814 -0.800 1.00 88.06 82 PHE A O 1
ATOM 611 N N . PHE A 1 83 ? 0.226 -1.988 -0.907 1.00 85.81 83 PHE A N 1
ATOM 612 C CA . PHE A 1 83 ? 0.458 -2.460 -2.278 1.00 85.81 83 PHE A CA 1
ATOM 613 C C . PHE A 1 83 ? 0.533 -1.321 -3.300 1.00 85.81 83 PHE A C 1
ATOM 615 O O . PHE A 1 83 ? 1.381 -1.379 -4.183 1.00 85.81 83 PHE A O 1
ATOM 622 N N . SER A 1 84 ? -0.249 -0.247 -3.151 1.00 86.12 84 SER A N 1
ATOM 623 C CA . SER A 1 84 ? -0.147 0.936 -4.022 1.00 86.12 84 SER A CA 1
ATOM 624 C C . SER A 1 84 ? 1.247 1.566 -4.005 1.00 86.12 84 SER A C 1
ATOM 626 O O . SER A 1 84 ? 1.785 1.965 -5.046 1.00 86.12 84 SER A O 1
ATOM 628 N N . ARG A 1 85 ? 1.874 1.622 -2.824 1.00 86.00 85 ARG A N 1
ATOM 629 C CA . ARG A 1 85 ? 3.247 2.118 -2.675 1.00 86.00 85 ARG A CA 1
ATOM 630 C C . ARG A 1 85 ? 4.274 1.135 -3.219 1.00 86.00 85 ARG A C 1
ATOM 632 O O . ARG A 1 85 ? 5.168 1.573 -3.939 1.00 86.00 85 ARG A O 1
ATOM 639 N N . LEU A 1 86 ? 4.122 -0.162 -2.952 1.00 84.44 86 LEU A N 1
ATOM 640 C CA . LEU A 1 86 ? 4.999 -1.185 -3.529 1.00 84.44 86 LEU A CA 1
ATOM 641 C C . LEU A 1 86 ? 4.958 -1.177 -5.059 1.00 84.44 86 LEU A C 1
ATOM 643 O O . LEU A 1 86 ? 6.003 -1.134 -5.696 1.00 84.44 86 LEU A O 1
ATOM 647 N N . ASN A 1 87 ? 3.760 -1.153 -5.641 1.00 83.62 87 ASN A N 1
ATOM 648 C CA . ASN A 1 87 ? 3.533 -1.090 -7.080 1.00 83.62 87 ASN A CA 1
ATOM 649 C C . ASN A 1 87 ? 4.201 0.139 -7.703 1.00 83.62 87 ASN A C 1
ATOM 651 O O . ASN A 1 87 ? 4.824 0.031 -8.754 1.00 83.62 87 ASN A O 1
ATOM 655 N N . LEU A 1 88 ? 4.105 1.301 -7.048 1.00 83.69 88 LEU A N 1
ATOM 656 C CA . LEU A 1 88 ? 4.748 2.532 -7.510 1.00 83.69 88 LEU A CA 1
ATOM 657 C C . LEU A 1 88 ? 6.275 2.399 -7.535 1.00 83.69 88 LEU A C 1
ATOM 659 O O . LEU A 1 88 ? 6.898 2.764 -8.529 1.00 83.69 88 LEU A O 1
ATOM 663 N N . VAL A 1 89 ? 6.873 1.874 -6.462 1.00 84.75 89 VAL A N 1
ATOM 664 C CA . VAL A 1 89 ? 8.330 1.695 -6.379 1.00 84.75 89 VAL A CA 1
ATOM 665 C C . VAL A 1 89 ? 8.799 0.640 -7.380 1.00 84.75 89 VAL A C 1
ATOM 667 O O . VAL A 1 89 ? 9.715 0.908 -8.152 1.00 84.75 89 VAL A O 1
ATOM 670 N N . ALA A 1 90 ? 8.138 -0.518 -7.433 1.00 82.81 90 ALA A N 1
ATOM 671 C CA . ALA A 1 90 ? 8.481 -1.606 -8.344 1.00 82.81 90 ALA A CA 1
ATOM 672 C C . ALA A 1 90 ? 8.349 -1.187 -9.814 1.00 82.81 90 ALA A C 1
ATOM 674 O O . ALA A 1 90 ? 9.269 -1.413 -10.595 1.00 82.81 90 ALA A O 1
ATOM 675 N N . ALA A 1 91 ? 7.263 -0.506 -10.192 1.00 80.06 91 ALA A N 1
ATOM 676 C CA . ALA A 1 91 ? 7.096 0.013 -11.549 1.00 80.06 91 ALA A CA 1
ATOM 677 C C . ALA A 1 91 ? 8.207 1.003 -11.933 1.00 80.06 91 ALA A C 1
ATOM 679 O O . ALA A 1 91 ? 8.645 1.004 -13.078 1.00 80.06 91 ALA A O 1
ATOM 680 N N . GLY A 1 92 ? 8.707 1.798 -10.980 1.00 77.94 92 GLY A N 1
ATOM 681 C CA . GLY A 1 92 ? 9.849 2.684 -11.202 1.00 77.94 92 GLY A CA 1
ATOM 682 C C . GLY A 1 92 ? 11.187 1.959 -11.396 1.00 77.94 92 GLY A C 1
ATOM 683 O O . GLY A 1 92 ? 12.065 2.502 -12.054 1.00 77.94 92 GLY A O 1
ATOM 684 N N . GLN A 1 93 ? 11.351 0.750 -10.850 1.00 79.88 93 GLN A N 1
ATOM 685 C CA . GLN A 1 93 ? 12.575 -0.056 -10.996 1.00 79.88 93 GLN A CA 1
ATOM 686 C C . GLN A 1 93 ? 12.562 -0.950 -12.245 1.00 79.88 93 GLN A C 1
ATOM 688 O O . GLN A 1 93 ? 13.614 -1.268 -12.790 1.00 79.88 93 GLN A O 1
ATOM 693 N N . LEU A 1 94 ? 11.379 -1.374 -12.698 1.00 76.38 94 LEU A N 1
ATOM 694 C CA . LEU A 1 94 ? 11.227 -2.286 -13.838 1.00 76.38 94 LEU A CA 1
ATOM 695 C C . LEU A 1 94 ? 11.532 -1.626 -15.189 1.00 76.38 94 LEU A C 1
ATOM 697 O O . LEU A 1 94 ? 11.768 -2.337 -16.165 1.00 76.38 94 LEU A O 1
ATOM 701 N N . ILE A 1 95 ? 11.517 -0.293 -15.246 1.00 71.50 95 ILE A N 1
ATOM 702 C CA . ILE A 1 95 ? 11.714 0.476 -16.474 1.00 71.50 95 ILE A CA 1
ATOM 703 C C . ILE A 1 95 ? 13.195 0.817 -16.621 1.00 71.50 95 ILE A C 1
ATOM 705 O O . ILE A 1 95 ? 13.730 1.558 -15.791 1.00 71.50 95 ILE A O 1
ATOM 709 N N . PRO A 1 96 ? 13.869 0.325 -17.673 1.00 66.94 96 PRO A N 1
ATOM 710 C CA . PRO A 1 96 ? 15.249 0.695 -17.931 1.00 66.94 96 PRO A CA 1
ATOM 711 C C . PRO A 1 96 ? 15.358 2.187 -18.271 1.00 66.94 96 PRO A C 1
ATOM 713 O O . PRO A 1 96 ? 14.572 2.733 -19.047 1.00 66.94 96 PRO A O 1
ATOM 716 N N . GLN A 1 97 ? 16.361 2.857 -17.694 1.00 64.94 97 GLN A N 1
ATOM 717 C CA . GLN A 1 97 ? 16.674 4.257 -18.016 1.00 64.94 97 GLN A CA 1
ATOM 718 C C . GLN A 1 97 ? 17.309 4.415 -19.408 1.00 64.94 97 GLN A C 1
ATOM 720 O O . GLN A 1 97 ? 17.272 5.506 -19.966 1.00 64.94 97 GLN A O 1
ATOM 725 N N . PHE A 1 98 ? 17.865 3.336 -19.972 1.00 62.84 98 PHE A N 1
ATOM 726 C CA . PHE A 1 98 ? 18.563 3.321 -21.261 1.00 62.84 98 PHE A CA 1
ATOM 727 C C . PHE A 1 98 ? 17.887 2.344 -22.229 1.00 62.84 98 PHE A C 1
ATOM 729 O O . PHE A 1 98 ? 18.443 1.308 -22.581 1.00 62.84 98 PHE A O 1
ATOM 736 N N . GLN A 1 99 ? 16.656 2.671 -22.615 1.00 59.38 99 GLN A N 1
ATOM 737 C CA . GLN A 1 99 ? 15.822 1.854 -23.511 1.00 59.38 99 GLN A CA 1
ATOM 738 C C . GLN A 1 99 ? 16.378 1.830 -24.948 1.00 59.38 99 GLN A C 1
ATOM 740 O O . GLN A 1 99 ? 16.154 0.871 -25.676 1.00 59.38 99 GLN A O 1
ATOM 745 N N . ASP A 1 100 ? 17.157 2.851 -25.320 1.00 62.31 100 ASP A N 1
ATOM 746 C CA . ASP A 1 100 ? 17.719 3.039 -26.665 1.00 62.31 100 ASP A CA 1
ATOM 747 C C . ASP A 1 100 ? 19.054 2.308 -26.910 1.00 62.31 100 ASP A C 1
ATOM 749 O O . ASP A 1 100 ? 19.666 2.465 -27.967 1.00 62.31 100 ASP A O 1
ATOM 753 N N . VAL A 1 101 ? 19.553 1.532 -25.940 1.00 67.44 101 VAL A N 1
ATOM 754 C CA . VAL A 1 101 ? 20.807 0.776 -26.092 1.00 67.44 101 VAL A CA 1
ATOM 755 C C . VAL A 1 101 ? 20.503 -0.624 -26.620 1.00 67.44 101 VAL A C 1
ATOM 757 O O . VAL A 1 101 ? 19.814 -1.414 -25.971 1.00 67.44 101 VAL A O 1
ATOM 760 N N . GLU A 1 102 ? 21.049 -0.942 -27.795 1.00 57.19 102 GLU A N 1
ATOM 761 C CA . GLU A 1 102 ? 20.898 -2.246 -28.449 1.00 57.19 102 GLU A CA 1
ATOM 762 C C . GLU A 1 102 ? 21.280 -3.402 -27.503 1.00 57.19 102 GLU A C 1
ATOM 764 O O . GLU A 1 102 ? 22.393 -3.460 -26.978 1.00 57.19 102 GLU A O 1
ATOM 769 N N . GLY A 1 103 ? 20.343 -4.334 -27.285 1.00 67.75 103 GLY A N 1
ATOM 770 C CA . GLY A 1 103 ? 20.542 -5.530 -26.456 1.00 67.75 103 GLY A CA 1
ATOM 771 C C . GLY A 1 103 ? 20.016 -5.451 -25.016 1.00 67.75 103 GLY A C 1
ATOM 772 O O . GLY A 1 103 ? 20.139 -6.438 -24.288 1.00 67.75 103 GLY A O 1
ATOM 773 N N . MET A 1 104 ? 19.412 -4.335 -24.586 1.00 59.72 104 MET A N 1
ATOM 774 C CA . MET A 1 104 ? 18.730 -4.263 -23.283 1.00 59.72 104 MET A CA 1
ATOM 775 C C . MET A 1 104 ? 17.353 -4.959 -23.309 1.00 59.72 104 MET A C 1
ATOM 777 O O . MET A 1 104 ? 16.613 -4.813 -24.282 1.00 59.72 104 MET A O 1
ATOM 781 N N . PRO A 1 105 ? 16.970 -5.693 -22.242 1.00 63.81 105 PRO A N 1
ATOM 782 C CA . PRO A 1 105 ? 15.619 -6.232 -22.104 1.00 63.81 105 PRO A CA 1
ATOM 783 C C . PRO A 1 105 ? 14.581 -5.108 -21.996 1.00 63.81 105 PRO A C 1
ATOM 785 O O . PRO A 1 105 ? 14.822 -4.104 -21.330 1.00 63.81 105 PRO A O 1
ATOM 788 N N . GLU A 1 106 ? 13.397 -5.323 -22.575 1.00 64.88 106 GLU A N 1
ATOM 789 C CA . GLU A 1 106 ? 12.278 -4.364 -22.548 1.00 64.88 106 GLU A CA 1
ATOM 790 C C . GLU A 1 106 ? 11.779 -4.079 -21.115 1.00 64.88 106 GLU A C 1
ATOM 792 O O . GLU A 1 106 ? 11.372 -2.960 -20.804 1.00 64.88 106 GLU A O 1
ATOM 797 N N . TYR A 1 107 ? 11.892 -5.064 -20.212 1.00 65.75 107 TYR A N 1
ATOM 798 C CA . TYR A 1 107 ? 11.586 -4.936 -18.786 1.00 65.75 107 TYR A CA 1
ATOM 799 C C . TYR A 1 107 ? 12.582 -5.720 -17.930 1.00 65.75 107 TYR A C 1
ATOM 801 O O . TYR A 1 107 ? 12.955 -6.848 -18.268 1.00 65.75 107 TYR A O 1
ATOM 809 N N . PHE A 1 108 ? 12.958 -5.176 -16.771 1.00 68.00 108 PHE A N 1
ATOM 810 C CA . PHE A 1 108 ? 13.617 -5.984 -15.743 1.00 68.00 108 PHE A CA 1
ATOM 811 C C . PHE A 1 108 ? 12.611 -6.928 -15.076 1.00 68.00 108 PHE A C 1
ATOM 813 O O . PHE A 1 108 ? 11.406 -6.710 -15.127 1.00 68.00 108 PHE A O 1
ATOM 820 N N . THR A 1 109 ? 13.089 -8.001 -14.446 1.00 67.38 109 THR A N 1
ATOM 821 C CA . THR A 1 109 ? 12.247 -8.867 -13.608 1.00 67.38 109 THR A CA 1
ATOM 822 C C . THR A 1 109 ? 12.585 -8.598 -12.151 1.00 67.38 109 THR A C 1
ATOM 824 O O . THR A 1 109 ? 13.732 -8.767 -11.745 1.00 67.38 109 THR A O 1
ATOM 827 N N . TYR A 1 110 ? 11.591 -8.181 -11.368 1.00 67.12 110 TYR A N 1
ATOM 828 C CA . TYR A 1 110 ? 11.728 -7.991 -9.927 1.00 67.12 110 TYR A CA 1
ATOM 829 C C . TYR A 1 110 ? 10.925 -9.061 -9.189 1.00 67.12 110 TYR A C 1
ATOM 831 O O . TYR A 1 110 ? 9.716 -9.186 -9.391 1.00 67.12 110 TYR A O 1
ATOM 839 N N . ALA A 1 111 ? 11.599 -9.815 -8.323 1.00 74.19 111 ALA A N 1
ATOM 840 C CA . ALA A 1 111 ? 10.976 -10.736 -7.387 1.00 74.19 111 ALA A CA 1
ATOM 841 C C . ALA A 1 111 ? 11.473 -10.386 -5.977 1.00 74.19 111 ALA A C 1
ATOM 843 O O . ALA A 1 111 ? 12.687 -10.396 -5.760 1.00 74.19 111 ALA A O 1
ATOM 844 N N . PRO A 1 112 ? 10.572 -10.068 -5.033 1.00 74.12 112 PRO A N 1
ATOM 845 C CA . PRO A 1 112 ? 10.976 -9.702 -3.686 1.00 74.12 112 PRO A CA 1
ATOM 846 C C . PRO A 1 112 ? 11.689 -10.871 -3.002 1.00 74.12 112 PRO A C 1
ATOM 848 O O . PRO A 1 112 ? 11.229 -12.014 -3.019 1.00 74.12 112 PRO A O 1
ATOM 851 N N . THR A 1 113 ? 12.819 -10.569 -2.381 1.00 85.44 113 THR A N 1
ATOM 852 C CA . THR A 1 113 ? 13.649 -11.512 -1.637 1.00 85.44 113 THR A CA 1
ATOM 853 C C . THR A 1 113 ? 13.208 -11.600 -0.174 1.00 85.44 113 THR A C 1
ATOM 855 O O . THR A 1 113 ? 12.599 -10.685 0.386 1.00 85.44 113 THR A O 1
ATOM 858 N N . ALA A 1 114 ? 13.529 -12.717 0.487 1.00 83.75 114 ALA A N 1
ATOM 859 C CA . ALA A 1 114 ? 13.172 -12.922 1.893 1.00 83.75 114 ALA A CA 1
ATOM 860 C C . ALA A 1 114 ? 13.700 -11.818 2.844 1.00 83.75 114 ALA A C 1
ATOM 862 O O . ALA A 1 114 ? 12.943 -11.398 3.723 1.00 83.75 114 ALA A O 1
ATOM 863 N N . PRO A 1 115 ? 14.931 -11.285 2.677 1.00 88.25 115 PRO A N 1
ATOM 864 C CA . PRO A 1 115 ? 15.406 -10.164 3.488 1.00 88.25 115 PRO A CA 1
ATOM 865 C C . PRO A 1 115 ? 14.614 -8.868 3.276 1.00 88.25 115 PRO A C 1
ATOM 867 O O . PRO A 1 115 ? 14.345 -8.163 4.245 1.00 88.25 115 PRO A O 1
ATOM 870 N N . GLU A 1 116 ? 14.193 -8.561 2.044 1.00 83.31 116 GLU A N 1
ATOM 871 C CA . GLU A 1 116 ? 13.373 -7.373 1.764 1.00 83.31 116 GLU A CA 1
ATOM 872 C C . GLU A 1 116 ? 12.032 -7.446 2.502 1.00 83.31 116 GLU A C 1
ATOM 874 O O . GLU A 1 116 ? 11.619 -6.479 3.144 1.00 83.31 116 GLU A O 1
ATOM 879 N N . LEU A 1 117 ? 11.389 -8.619 2.504 1.00 85.19 117 LEU A N 1
ATOM 880 C CA . LEU A 1 117 ? 10.152 -8.826 3.256 1.00 85.19 117 LEU A CA 1
ATOM 881 C C . LEU A 1 117 ? 10.376 -8.724 4.773 1.00 85.19 117 LEU A C 1
ATOM 883 O O . LEU A 1 117 ? 9.555 -8.139 5.479 1.00 85.19 117 LEU A O 1
ATOM 887 N N . ALA A 1 118 ? 11.497 -9.244 5.282 1.00 88.56 118 ALA A N 1
ATOM 888 C CA . ALA A 1 118 ? 11.842 -9.142 6.698 1.00 88.56 118 ALA A CA 1
ATOM 889 C C . ALA A 1 118 ? 12.035 -7.684 7.144 1.00 88.56 118 ALA A C 1
ATOM 891 O O . ALA A 1 118 ? 11.580 -7.311 8.227 1.00 88.56 118 ALA A O 1
ATOM 892 N N . ILE A 1 119 ? 12.647 -6.840 6.307 1.00 90.31 119 ILE A N 1
ATOM 893 C CA . ILE A 1 119 ? 12.810 -5.404 6.580 1.00 90.31 119 ILE A CA 1
ATOM 894 C C . ILE A 1 119 ? 11.445 -4.710 6.631 1.00 90.31 119 ILE A C 1
ATOM 896 O O . ILE A 1 119 ? 11.187 -3.942 7.558 1.00 90.31 119 ILE A O 1
ATOM 900 N N . VAL A 1 120 ? 10.545 -5.017 5.692 1.00 87.62 120 VAL A N 1
ATOM 901 C CA . VAL A 1 120 ? 9.173 -4.482 5.690 1.00 87.62 120 VAL A CA 1
ATOM 902 C C . VAL A 1 120 ? 8.437 -4.856 6.979 1.00 87.62 120 VAL A C 1
ATOM 904 O O . VAL A 1 120 ? 7.884 -3.983 7.649 1.00 87.62 120 VAL A O 1
ATOM 907 N N . LEU A 1 121 ? 8.458 -6.138 7.358 1.00 89.75 121 LEU A N 1
ATOM 908 C CA . LEU A 1 121 ? 7.817 -6.622 8.585 1.00 89.75 121 LEU A CA 1
ATOM 909 C C . LEU A 1 121 ? 8.430 -5.985 9.837 1.00 89.75 121 LEU A C 1
ATOM 911 O O . LEU A 1 121 ? 7.703 -5.614 10.759 1.00 89.75 121 LEU A O 1
ATOM 915 N N . SER A 1 122 ? 9.750 -5.794 9.848 1.00 90.94 122 SER A N 1
ATOM 916 C CA . SER A 1 122 ? 10.447 -5.118 10.944 1.00 90.94 122 SER A CA 1
ATOM 917 C C . SER A 1 122 ? 10.025 -3.655 11.054 1.00 90.94 122 SER A C 1
ATOM 919 O O . SER A 1 122 ? 9.785 -3.180 12.159 1.00 90.94 122 SER A O 1
ATOM 921 N N . GLY A 1 123 ? 9.855 -2.950 9.932 1.00 90.44 123 GLY A N 1
ATOM 922 C CA . GLY A 1 123 ? 9.350 -1.576 9.917 1.00 90.44 123 GLY A CA 1
ATOM 923 C C . GLY A 1 123 ? 7.950 -1.461 10.524 1.00 90.44 123 GLY A C 1
ATOM 924 O O . GLY A 1 123 ? 7.717 -0.596 11.366 1.00 90.44 123 GLY A O 1
ATOM 925 N N . ILE A 1 124 ? 7.040 -2.374 10.171 1.00 90.62 124 ILE A N 1
ATOM 926 C CA . ILE A 1 124 ? 5.696 -2.436 10.770 1.00 90.62 124 ILE A CA 1
ATOM 927 C C . ILE A 1 124 ? 5.791 -2.707 12.280 1.00 90.62 124 ILE A C 1
ATOM 929 O O . ILE A 1 124 ? 5.121 -2.0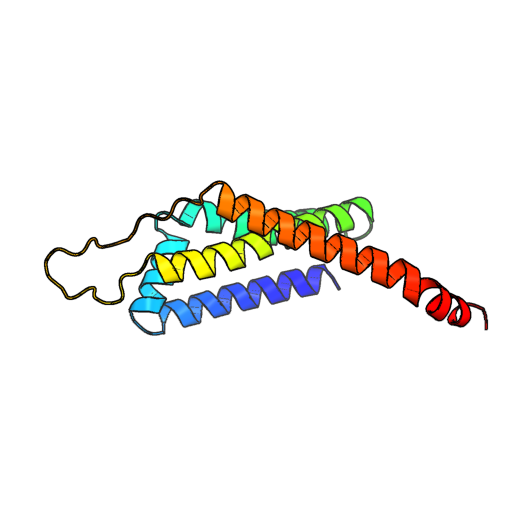40 13.068 1.00 90.62 124 ILE A O 1
ATOM 933 N N . GLY A 1 125 ? 6.655 -3.639 12.695 1.00 92.19 125 GLY A N 1
ATOM 934 C CA . GLY A 1 125 ? 6.876 -3.970 14.104 1.00 92.19 125 GLY A CA 1
ATOM 935 C C . GLY A 1 125 ? 7.431 -2.800 14.921 1.00 92.19 125 GLY A C 1
ATOM 936 O O . GLY A 1 125 ? 6.924 -2.515 16.004 1.00 92.19 125 GLY A O 1
ATOM 937 N N . VAL A 1 126 ? 8.423 -2.080 14.389 1.00 95.56 126 VAL A N 1
ATOM 938 C CA . VAL A 1 126 ? 9.004 -0.894 15.037 1.00 95.56 126 VAL A CA 1
ATOM 939 C C . VAL A 1 126 ? 7.966 0.217 15.161 1.00 95.56 126 VAL A C 1
ATOM 941 O O . VAL A 1 126 ? 7.840 0.800 16.234 1.00 95.56 126 VAL A O 1
ATOM 944 N N . LEU A 1 127 ? 7.172 0.477 14.117 1.00 93.62 127 LEU A N 1
ATOM 945 C CA . LEU A 1 127 ? 6.089 1.464 14.183 1.00 93.62 127 LEU A CA 1
ATOM 946 C C . LEU A 1 127 ? 5.040 1.092 15.238 1.00 93.62 127 LEU A C 1
ATOM 948 O O . LEU A 1 127 ? 4.618 1.957 16.003 1.00 93.62 127 LEU A O 1
ATOM 952 N N . GLY A 1 128 ? 4.662 -0.187 15.322 1.00 92.25 128 GLY A N 1
ATOM 953 C CA . GLY A 1 128 ? 3.765 -0.688 16.363 1.00 92.25 128 GLY A CA 1
ATOM 954 C C . GLY A 1 128 ? 4.342 -0.509 17.769 1.00 92.25 128 GLY A C 1
ATOM 955 O O . GLY A 1 128 ? 3.654 -0.020 18.660 1.00 92.25 128 GLY A O 1
ATOM 956 N N . ALA A 1 129 ? 5.624 -0.825 17.964 1.00 93.81 129 ALA A N 1
ATOM 957 C CA . ALA A 1 129 ? 6.304 -0.616 19.240 1.00 93.81 129 ALA A CA 1
A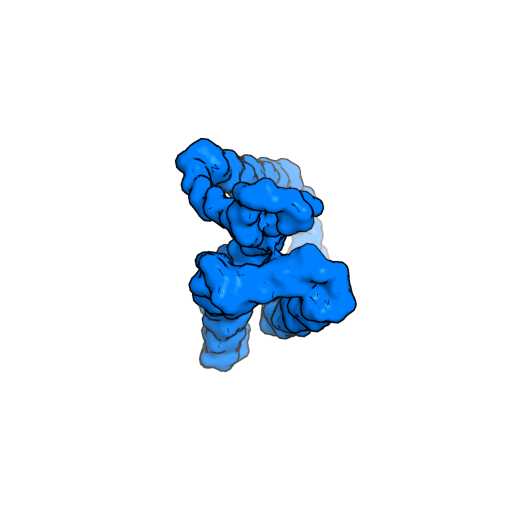TOM 958 C C . ALA A 1 129 ? 6.368 0.872 19.618 1.00 93.81 129 ALA A C 1
ATOM 960 O O . ALA A 1 129 ? 6.044 1.231 20.746 1.00 93.81 129 ALA A O 1
ATOM 961 N N . CYS A 1 130 ? 6.718 1.752 18.675 1.00 93.56 130 CYS A N 1
ATOM 962 C CA . CYS A 1 130 ? 6.715 3.199 18.888 1.00 93.56 130 CYS A CA 1
ATOM 963 C C . CYS A 1 130 ? 5.321 3.729 19.245 1.00 93.56 130 CYS A C 1
ATOM 965 O O . CYS A 1 130 ? 5.214 4.588 20.116 1.00 93.56 130 CYS A O 1
ATOM 967 N N . PHE A 1 131 ? 4.266 3.211 18.610 1.00 92.12 131 PHE A N 1
ATOM 968 C CA . PHE A 1 131 ? 2.888 3.572 18.934 1.00 92.12 131 PHE A CA 1
ATOM 969 C C . PHE A 1 131 ? 2.528 3.190 20.377 1.00 92.12 131 PHE A C 1
ATOM 971 O O . PHE A 1 131 ? 2.062 4.044 21.125 1.00 92.12 131 PHE A O 1
ATOM 978 N N . LEU A 1 132 ? 2.825 1.954 20.796 1.00 92.62 132 LEU A N 1
ATOM 979 C CA . LEU A 1 132 ? 2.561 1.480 22.162 1.00 92.62 132 LEU A CA 1
ATOM 980 C C . LEU A 1 132 ? 3.373 2.244 23.215 1.00 92.62 132 LEU A C 1
ATOM 982 O O . LEU A 1 132 ? 2.859 2.578 24.278 1.00 92.62 132 LEU A O 1
ATOM 986 N N . ILE A 1 133 ? 4.637 2.552 22.918 1.00 94.19 133 ILE A N 1
ATOM 987 C CA . ILE A 1 133 ? 5.479 3.388 23.782 1.00 94.19 133 ILE A CA 1
ATOM 988 C C . ILE A 1 133 ? 4.871 4.791 23.899 1.00 94.19 133 ILE A C 1
ATOM 990 O O . ILE A 1 133 ? 4.768 5.325 25.000 1.00 94.19 133 ILE A O 1
ATOM 994 N N . GLY A 1 134 ? 4.437 5.383 22.785 1.00 90.06 134 GLY A N 1
ATOM 995 C CA . GLY A 1 134 ? 3.770 6.683 22.778 1.00 90.06 134 GLY A CA 1
ATOM 996 C C . GLY A 1 134 ? 2.497 6.688 23.623 1.00 90.06 134 GLY A C 1
ATOM 997 O O . GLY A 1 134 ? 2.309 7.593 24.432 1.00 90.06 134 GLY A O 1
ATOM 998 N N . GLU A 1 135 ? 1.662 5.657 23.495 1.00 90.69 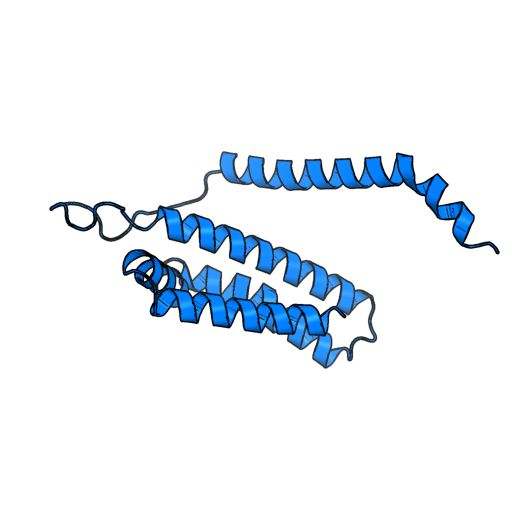135 GLU A N 1
ATOM 999 C CA . GLU A 1 135 ? 0.465 5.478 24.320 1.00 90.69 135 GLU A CA 1
ATOM 1000 C C . GLU A 1 135 ? 0.815 5.341 25.806 1.00 90.69 135 GLU A C 1
ATOM 1002 O O . GLU A 1 135 ? 0.198 5.993 26.644 1.00 90.69 135 GLU A O 1
ATOM 1007 N N . TYR A 1 136 ? 1.847 4.565 26.138 1.00 87.62 136 TYR A N 1
ATOM 1008 C CA . TYR A 1 136 ? 2.297 4.391 27.516 1.00 87.62 136 TYR A CA 1
ATOM 1009 C C . TYR A 1 136 ? 2.772 5.707 28.155 1.00 87.62 136 TYR A C 1
ATOM 1011 O O . TYR A 1 136 ? 2.414 6.001 29.292 1.00 87.62 136 TYR A O 1
ATOM 1019 N N . PHE A 1 137 ? 3.553 6.520 27.436 1.00 86.25 137 PHE A N 1
ATOM 1020 C CA . PHE A 1 137 ? 4.097 7.768 27.983 1.00 86.25 137 PHE A CA 1
ATOM 1021 C C . PHE A 1 137 ? 3.103 8.937 27.968 1.00 86.25 137 PHE A C 1
ATOM 1023 O O . PHE A 1 137 ? 3.100 9.741 28.897 1.00 86.25 137 PHE A O 1
ATOM 1030 N N . LEU A 1 138 ? 2.286 9.074 26.918 1.00 84.75 138 LEU A N 1
ATOM 1031 C CA . LEU A 1 138 ? 1.385 10.221 26.745 1.00 84.75 138 LEU A CA 1
ATOM 1032 C C . LEU A 1 138 ? -0.058 9.923 27.175 1.00 84.75 138 LEU A C 1
ATOM 1034 O O . LEU A 1 138 ? -0.837 10.859 27.354 1.00 84.75 138 LEU A O 1
ATOM 1038 N N . GLY A 1 139 ? -0.432 8.656 27.365 1.00 74.69 139 GLY A N 1
ATOM 1039 C CA . GLY A 1 139 ? -1.807 8.247 27.663 1.00 74.69 139 GLY A CA 1
ATOM 1040 C C . GLY A 1 139 ? -2.371 8.870 28.940 1.00 74.69 139 GLY A C 1
ATOM 1041 O O . GLY A 1 139 ? -3.539 9.260 28.971 1.00 74.69 139 GLY A O 1
ATOM 1042 N N . GLU A 1 140 ? -1.546 9.057 29.974 1.00 67.12 140 GLU A N 1
ATOM 1043 C CA . GLU A 1 140 ? -1.992 9.710 31.212 1.00 67.12 140 GLU A CA 1
ATOM 1044 C C . GLU A 1 140 ? -2.256 11.214 31.036 1.00 67.12 140 GLU A C 1
ATOM 1046 O O . GLU A 1 140 ? -3.193 11.747 31.631 1.00 67.12 140 GLU A O 1
ATOM 1051 N N . SER A 1 141 ? -1.515 11.896 30.154 1.00 68.56 141 SER A N 1
ATOM 1052 C CA . SER A 1 141 ? -1.705 13.329 29.879 1.00 68.56 141 SER A CA 1
ATOM 1053 C C . SER A 1 141 ? -3.050 13.638 29.216 1.00 68.56 141 SER A C 1
ATOM 1055 O O . SER A 1 141 ? -3.584 14.728 29.411 1.00 68.56 141 SER A O 1
ATOM 1057 N N . PHE A 1 142 ? -3.599 12.715 28.423 1.00 63.78 142 PHE A N 1
ATOM 1058 C CA . PHE A 1 142 ? -4.872 12.913 27.718 1.00 63.78 142 PHE A CA 1
ATOM 1059 C C . PHE A 1 142 ? -6.097 12.498 28.544 1.00 63.78 142 PHE A C 1
ATOM 1061 O O . PHE A 1 142 ? -7.220 12.877 28.213 1.00 63.78 142 PHE A O 1
ATOM 1068 N N . ARG A 1 143 ? -5.902 11.773 29.654 1.00 62.75 143 ARG A N 1
ATOM 1069 C CA . ARG A 1 143 ? -6.997 11.312 30.522 1.00 62.75 143 ARG A CA 1
ATOM 1070 C C . ARG A 1 143 ? -7.651 12.447 31.321 1.00 62.75 143 ARG A C 1
ATOM 1072 O O . ARG A 1 143 ? -8.833 12.363 31.628 1.00 62.75 143 ARG A O 1
ATOM 1079 N N . HIS A 1 144 ? -6.925 13.534 31.593 1.00 56.12 144 HIS A N 1
ATOM 1080 C CA . HIS A 1 144 ? -7.402 14.660 32.411 1.00 56.12 144 HIS A CA 1
ATOM 1081 C C . HIS A 1 144 ? -8.320 15.672 31.696 1.00 56.12 144 HIS A C 1
ATOM 1083 O O . HIS A 1 144 ? -8.797 16.605 32.336 1.00 56.12 144 HIS A O 1
ATOM 1089 N N . HIS A 1 145 ? -8.589 15.528 30.394 1.00 55.12 145 HIS A N 1
ATOM 1090 C CA . HIS A 1 145 ? -9.466 16.448 29.644 1.00 55.12 145 HIS A CA 1
ATOM 1091 C C . HIS A 1 145 ? -10.907 15.947 29.447 1.00 55.12 145 HIS A C 1
ATOM 1093 O O . HIS A 1 145 ? -11.702 16.635 28.815 1.00 55.12 145 HIS A O 1
ATOM 1099 N N . HIS A 1 146 ? -11.261 14.780 29.997 1.00 53.72 146 HIS A N 1
ATOM 1100 C CA . HIS A 1 146 ? -12.592 14.178 29.849 1.00 53.72 146 HIS A CA 1
ATOM 1101 C C . HIS A 1 146 ? -13.500 14.295 31.094 1.00 53.72 146 HIS A C 1
ATOM 1103 O O . HIS A 1 146 ? -14.608 13.767 31.065 1.00 53.72 146 HIS A O 1
ATOM 1109 N N . GLU A 1 147 ? -13.072 14.988 32.159 1.00 50.81 147 GLU A N 1
ATOM 1110 C CA . GLU A 1 147 ? -13.815 15.093 33.437 1.00 50.81 147 GLU A CA 1
ATOM 1111 C C . GLU A 1 147 ? -14.272 16.516 33.834 1.00 50.81 147 GLU A C 1
ATOM 1113 O O . GLU A 1 147 ? -14.622 16.725 34.992 1.00 50.81 147 GLU A O 1
ATOM 1118 N N . ASN A 1 148 ? -14.341 17.484 32.910 1.00 37.19 148 ASN A N 1
ATOM 1119 C CA . ASN A 1 148 ? -14.925 18.809 33.196 1.00 37.19 148 ASN A CA 1
ATOM 1120 C C . ASN A 1 148 ? -16.085 19.151 32.261 1.00 37.19 148 ASN A C 1
ATOM 1122 O O . ASN A 1 148 ? -15.870 19.094 31.029 1.00 37.19 148 ASN A O 1
#

pLDDT: mean 80.03, std 10.25, range [37.19, 95.56]

Foldseek 3Di:
DVLVVLVVVVVVVVVQLVCQCVDDPLSVQLSCCCCPNPVVCLCVCQQPNQQRVVLNVLCVVVVVPDPVSPVSSVVSNVRNVVSVVVSVVQSNQQCDPCCPDPPDDRTDDDDDDPVNVVVVVVVVVVVVVVVVVCCVVCVVVVVVPPPD

Radius of gyration: 19.92 Å; chains: 1; bounding box: 46×32×62 Å

Sequence (148 aa):
VMALMIFLIGIATGWKFLNGFVGSEAVSSAARLLTSGPLSTNFWVFEIGIGLALPLVILLITRLESIQALSSAALMVLVGQFFSRLNLVAAGQLIPQFQDVEGMPEYFTYAPTAPELAIVLSGIGVLGACFLIGEYFLGESFRHHHEN